Protein AF-A0A9D9S2I8-F1 (afdb_monomer_lite)

Foldseek 3Di:
DPPLLDLVPVVLNVLLVVLVVLLVVLCVLDPHLPPDPWCPPDDPVSLVSSLVSNLVSLVVSLVSLVVSLVVLLVLCVVLCVCVVPVVLSVVLVVLSVVLSVVSVVLSVVRDSGHSSVSSVSVSVSSVVSSVVSSNRRSSVSSVSSVVSVVPDDD

pLDDT: mean 91.21, std 7.51, range [48.72, 98.0]

Secondary structure (DSSP, 8-state):
--GGG--S-HHHHHHHHHHHHHHHHHTTSSTTTTT-SSSTTS-HHHHHHHHHHHHHHHHHHHHHHHHHHHHHHHHHHHTTHHHH-HHHHHHHHHHHHHHHHHHHHHHHT--TTSHHHHHHHHHHHHHHHHHHHIIIIIHHHHHHHHHHHHHS--

Radius of gyration: 18.15 Å; chains: 1; bounding box: 47×24×53 Å

Sequence (154 aa):
MPPELITGHKLIDIEHQFLISSIANLRRVCIDHVNLKDCSGCSAERQQTCETDLVSMLGDVFAFILDHFQTEETVMRDSLLLMGDRDVCEAHMEDHAAISSAVQKIVSSLDHRQVVSQIRDLDALLARWVTNHIALHDLMLSRWIAREDSFLPK

Structure (mmCIF, N/CA/C/O backbone):
data_AF-A0A9D9S2I8-F1
#
_entry.id   AF-A0A9D9S2I8-F1
#
loop_
_atom_site.group_PDB
_atom_site.id
_atom_site.type_symbol
_atom_site.label_atom_id
_atom_site.label_alt_id
_atom_site.label_comp_id
_atom_site.label_asym_id
_atom_site.label_entity_id
_atom_site.label_seq_id
_atom_site.pdbx_PDB_ins_code
_atom_site.Cartn_x
_atom_site.Cartn_y
_atom_site.Cartn_z
_atom_site.occupancy
_atom_site.B_iso_or_equiv
_atom_site.auth_seq_id
_atom_site.auth_comp_id
_atom_site.auth_asym_id
_atom_site.auth_atom_id
_atom_site.pdbx_PDB_model_num
ATOM 1 N N . MET A 1 1 ? 11.039 -9.979 4.318 1.00 78.94 1 MET A N 1
ATOM 2 C CA . MET A 1 1 ? 10.066 -10.072 3.215 1.00 78.94 1 MET A CA 1
ATOM 3 C C . MET A 1 1 ? 10.055 -11.507 2.702 1.00 78.94 1 MET A C 1
ATOM 5 O O . MET A 1 1 ? 11.125 -12.114 2.729 1.00 78.94 1 MET A O 1
ATOM 9 N N . PRO A 1 2 ? 8.901 -12.083 2.323 1.00 82.44 2 PRO A N 1
ATOM 10 C CA . PRO A 1 2 ? 8.860 -13.379 1.645 1.00 82.44 2 PRO A CA 1
ATOM 11 C C . PRO A 1 2 ? 9.737 -13.364 0.378 1.00 82.44 2 PRO A C 1
ATOM 13 O O . PRO A 1 2 ? 9.724 -12.349 -0.323 1.00 82.44 2 PRO A O 1
ATOM 16 N N . PRO A 1 3 ? 10.520 -14.421 0.085 1.00 86.81 3 PRO A N 1
ATOM 17 C CA . PRO A 1 3 ? 11.417 -14.451 -1.074 1.00 86.81 3 PRO A CA 1
ATOM 18 C C . PRO A 1 3 ? 10.730 -14.161 -2.413 1.00 86.81 3 PRO A C 1
ATOM 20 O O . PRO A 1 3 ? 11.332 -13.562 -3.296 1.00 86.81 3 PRO A O 1
ATOM 23 N N . GLU A 1 4 ? 9.470 -14.559 -2.550 1.00 87.19 4 GLU A N 1
ATOM 24 C CA . GLU A 1 4 ? 8.635 -14.362 -3.734 1.00 87.19 4 GLU A CA 1
ATOM 25 C C . GLU A 1 4 ? 8.258 -12.899 -4.009 1.00 87.19 4 GLU A C 1
ATOM 27 O O . GLU A 1 4 ? 7.864 -12.586 -5.128 1.00 87.19 4 GLU A O 1
ATOM 32 N N . LEU A 1 5 ? 8.403 -12.009 -3.020 1.00 89.25 5 LEU A N 1
ATOM 33 C CA . LEU A 1 5 ? 8.143 -10.571 -3.162 1.00 89.25 5 LEU A CA 1
ATOM 34 C C . LEU A 1 5 ? 9.427 -9.756 -3.388 1.00 89.25 5 LEU A C 1
ATOM 36 O O . LEU A 1 5 ? 9.376 -8.532 -3.456 1.00 89.25 5 LEU A O 1
ATOM 40 N N . ILE A 1 6 ? 10.587 -10.416 -3.468 1.00 93.50 6 ILE A N 1
ATOM 41 C CA . ILE A 1 6 ? 11.859 -9.756 -3.770 1.00 93.50 6 ILE A CA 1
ATOM 42 C C . ILE A 1 6 ? 11.920 -9.494 -5.272 1.00 93.50 6 ILE A C 1
ATOM 44 O O . ILE A 1 6 ? 11.994 -10.424 -6.076 1.00 93.50 6 ILE A O 1
ATOM 48 N N . THR A 1 7 ? 11.924 -8.218 -5.637 1.00 93.56 7 THR A N 1
ATOM 49 C CA . THR A 1 7 ? 11.977 -7.749 -7.021 1.00 93.56 7 THR A CA 1
ATOM 50 C C . THR A 1 7 ? 13.387 -7.788 -7.603 1.00 93.56 7 THR A C 1
ATOM 52 O O . THR A 1 7 ? 13.563 -7.966 -8.809 1.00 93.56 7 THR A O 1
ATOM 55 N N . GLY A 1 8 ? 14.403 -7.671 -6.742 1.00 91.50 8 GLY A N 1
ATOM 56 C CA . GLY A 1 8 ? 15.805 -7.546 -7.131 1.00 91.50 8 GLY A CA 1
ATOM 57 C C . GLY A 1 8 ? 16.237 -6.094 -7.353 1.00 91.50 8 GLY A C 1
ATOM 58 O O . GLY A 1 8 ? 17.437 -5.835 -7.470 1.00 91.50 8 GLY A O 1
ATOM 59 N N . HIS A 1 9 ? 15.298 -5.142 -7.357 1.00 92.06 9 HIS A N 1
ATOM 60 C CA . HIS A 1 9 ? 15.595 -3.719 -7.389 1.00 92.06 9 HIS A CA 1
ATOM 61 C C . HIS A 1 9 ? 15.690 -3.171 -5.958 1.00 92.06 9 HIS A C 1
ATOM 63 O O . HIS A 1 9 ? 14.702 -3.064 -5.235 1.00 92.06 9 HIS A O 1
ATOM 69 N N . LYS A 1 10 ? 16.907 -2.802 -5.533 1.00 92.56 10 LYS A N 1
ATOM 70 C CA . LYS A 1 10 ? 17.230 -2.525 -4.120 1.00 92.56 10 LYS A CA 1
ATOM 71 C C . LYS A 1 10 ? 16.331 -1.472 -3.463 1.00 92.56 10 LYS A C 1
ATOM 73 O O . LYS A 1 10 ? 15.987 -1.639 -2.298 1.00 92.56 10 LYS A O 1
ATOM 78 N N . LEU A 1 11 ? 16.019 -0.379 -4.161 1.00 93.19 11 LEU A N 1
ATOM 79 C CA . LEU A 1 11 ? 15.182 0.690 -3.603 1.00 93.19 11 LEU A CA 1
ATOM 80 C C . LEU A 1 11 ? 13.740 0.207 -3.399 1.00 93.19 11 LEU A C 1
ATOM 82 O O . LEU A 1 11 ? 13.224 0.319 -2.294 1.00 93.19 11 LEU A O 1
ATOM 86 N N . ILE A 1 12 ? 13.165 -0.427 -4.423 1.00 94.56 12 ILE A N 1
ATOM 87 C CA . ILE A 1 12 ? 11.800 -0.975 -4.404 1.00 94.56 12 ILE A CA 1
ATOM 88 C C . ILE A 1 12 ? 11.675 -2.035 -3.297 1.00 94.56 12 ILE A C 1
ATOM 90 O O . ILE A 1 12 ? 10.775 -1.976 -2.467 1.00 94.56 12 ILE A O 1
ATOM 94 N N . ASP A 1 13 ? 12.652 -2.938 -3.172 1.00 96.00 13 ASP A N 1
ATOM 95 C CA . ASP A 1 13 ? 12.650 -3.964 -2.120 1.00 96.00 13 ASP A CA 1
ATOM 96 C C . ASP A 1 13 ? 12.726 -3.380 -0.695 1.00 96.00 13 ASP A C 1
ATOM 98 O O . ASP A 1 13 ? 12.149 -3.940 0.245 1.00 96.00 13 ASP A O 1
ATOM 102 N N . ILE A 1 14 ? 13.436 -2.260 -0.506 1.00 95.00 14 ILE A N 1
ATOM 103 C CA . ILE A 1 14 ? 13.462 -1.540 0.778 1.00 95.00 14 ILE A CA 1
ATOM 104 C C . ILE A 1 14 ? 12.086 -0.937 1.067 1.00 95.00 14 ILE A C 1
ATOM 106 O O . ILE A 1 14 ? 11.604 -1.039 2.200 1.00 95.00 14 ILE A O 1
ATOM 110 N N . GLU A 1 15 ? 11.448 -0.347 0.059 1.00 95.38 15 GLU A N 1
ATOM 111 C CA . GLU A 1 15 ? 10.133 0.270 0.203 1.00 95.38 15 GLU A CA 1
ATOM 112 C C . GLU A 1 15 ? 9.042 -0.775 0.491 1.00 95.38 15 GLU A C 1
ATOM 114 O O . GLU A 1 15 ? 8.284 -0.628 1.453 1.00 95.38 15 GLU A O 1
ATOM 119 N N . HIS A 1 16 ? 9.049 -1.914 -0.207 1.00 96.12 16 HIS A N 1
ATOM 120 C CA . HIS A 1 16 ? 8.179 -3.057 0.091 1.00 96.12 16 HIS A CA 1
ATOM 121 C C . HIS A 1 16 ? 8.363 -3.574 1.517 1.00 96.12 16 HIS A C 1
ATOM 123 O O . HIS A 1 16 ? 7.395 -3.875 2.224 1.00 96.12 16 HIS A O 1
ATOM 129 N N . GLN A 1 17 ? 9.609 -3.660 1.987 1.00 94.81 17 GLN A N 1
ATOM 130 C CA . GLN A 1 17 ? 9.879 -4.091 3.353 1.00 94.81 17 GLN A CA 1
ATOM 131 C C . GLN A 1 17 ? 9.321 -3.098 4.384 1.00 94.81 17 GLN A C 1
ATOM 133 O O . GLN A 1 17 ? 8.859 -3.530 5.451 1.00 94.81 17 GLN A O 1
ATOM 138 N N . PHE A 1 18 ? 9.328 -1.798 4.084 1.00 93.31 18 PHE A N 1
ATOM 139 C CA . PHE A 1 18 ? 8.679 -0.792 4.917 1.00 93.31 18 PHE A CA 1
ATOM 140 C C . PHE A 1 18 ? 7.156 -0.982 4.927 1.00 93.31 18 PHE A C 1
ATOM 142 O O . PHE A 1 18 ? 6.586 -1.107 6.011 1.00 93.31 18 PHE A O 1
ATOM 149 N N . LEU A 1 19 ? 6.510 -1.128 3.762 1.00 92.62 19 LEU A N 1
ATOM 150 C CA . LEU A 1 19 ? 5.062 -1.376 3.656 1.00 92.62 19 LEU A CA 1
ATOM 151 C C . LEU A 1 19 ? 4.619 -2.600 4.464 1.00 92.62 19 LEU A C 1
ATOM 153 O O . LEU A 1 19 ? 3.691 -2.522 5.270 1.00 92.62 19 LEU A O 1
ATOM 157 N N . ILE A 1 20 ? 5.326 -3.721 4.323 1.00 92.94 20 ILE A N 1
ATOM 158 C CA . ILE A 1 20 ? 5.031 -4.955 5.067 1.00 92.94 20 ILE A CA 1
ATOM 159 C C . ILE A 1 20 ? 5.176 -4.738 6.580 1.00 92.94 20 ILE A C 1
ATOM 161 O O . ILE A 1 20 ? 4.376 -5.248 7.370 1.00 92.94 20 ILE A O 1
ATOM 165 N N . SER A 1 21 ? 6.185 -3.974 7.005 1.00 93.44 21 SER A N 1
ATOM 166 C CA . SER A 1 21 ? 6.394 -3.656 8.423 1.00 93.44 21 SER A CA 1
ATOM 167 C C . SER A 1 21 ? 5.286 -2.757 8.968 1.00 93.44 21 SER A C 1
ATOM 169 O O . SER A 1 21 ? 4.819 -2.964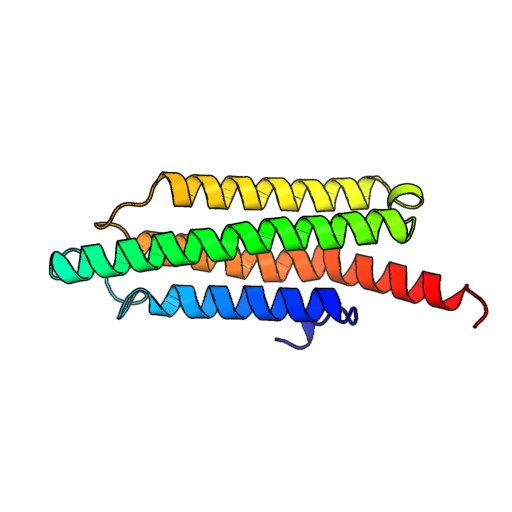 10.087 1.00 93.44 21 SER A O 1
ATOM 171 N N . SER A 1 22 ? 4.822 -1.805 8.165 1.00 92.31 22 SER A N 1
ATOM 172 C CA . SER A 1 22 ? 3.700 -0.929 8.483 1.00 92.31 22 SER A CA 1
ATOM 173 C C . SER A 1 22 ? 2.387 -1.697 8.642 1.00 92.31 22 SER A C 1
ATOM 175 O O . SER A 1 22 ? 1.683 -1.497 9.630 1.00 92.31 22 SER A O 1
ATOM 177 N N . ILE A 1 23 ? 2.106 -2.667 7.765 1.00 91.88 23 ILE A N 1
ATOM 178 C CA . ILE A 1 23 ? 0.963 -3.588 7.915 1.00 91.88 23 ILE A CA 1
ATOM 179 C C . ILE A 1 23 ? 1.087 -4.393 9.220 1.00 91.88 23 ILE A C 1
ATOM 181 O O . ILE A 1 23 ? 0.125 -4.555 9.969 1.00 91.88 23 ILE A O 1
ATOM 185 N N . ALA A 1 24 ? 2.290 -4.860 9.565 1.00 92.69 24 ALA A N 1
ATOM 186 C CA . ALA A 1 24 ? 2.505 -5.545 10.838 1.00 92.69 24 ALA A CA 1
ATOM 187 C C . ALA A 1 24 ? 2.311 -4.623 12.059 1.00 92.69 24 ALA A C 1
ATOM 189 O O . ALA A 1 24 ? 1.877 -5.095 13.111 1.00 92.69 24 ALA A O 1
ATOM 190 N N . ASN A 1 25 ? 2.616 -3.328 11.939 1.00 93.12 25 ASN A N 1
ATOM 191 C CA . ASN A 1 25 ? 2.383 -2.338 12.991 1.00 93.12 25 ASN A CA 1
ATOM 192 C C . ASN A 1 25 ? 0.893 -2.021 13.161 1.00 93.12 25 ASN A C 1
ATOM 194 O O . ASN A 1 25 ? 0.441 -1.915 14.301 1.00 93.12 25 ASN A O 1
ATOM 198 N N . LEU A 1 26 ? 0.118 -1.971 12.073 1.00 93.50 26 LEU A N 1
ATOM 199 C CA . LEU A 1 26 ? -1.337 -1.769 12.102 1.00 93.50 26 LEU A CA 1
ATOM 200 C C . LEU A 1 26 ? -2.023 -2.779 13.031 1.00 93.50 26 LEU A C 1
ATOM 202 O O . LEU A 1 26 ? -2.843 -2.422 13.877 1.00 93.50 26 LEU A O 1
ATOM 206 N N . ARG A 1 27 ? -1.598 -4.042 12.955 1.00 93.50 27 ARG A N 1
ATOM 207 C CA . ARG A 1 27 ? -2.090 -5.137 13.806 1.00 93.50 27 ARG A CA 1
ATOM 208 C C . ARG A 1 27 ? -1.854 -4.920 15.304 1.00 93.50 27 ARG A C 1
ATOM 210 O O . ARG A 1 27 ? -2.542 -5.548 16.107 1.00 93.50 27 ARG A O 1
ATOM 217 N N . ARG A 1 28 ? -0.890 -4.071 15.682 1.00 94.38 28 ARG A N 1
ATOM 218 C CA . ARG A 1 28 ? -0.507 -3.782 17.077 1.00 94.38 28 ARG A CA 1
ATOM 219 C C . ARG A 1 28 ? -1.252 -2.595 17.684 1.00 94.38 28 ARG A C 1
ATOM 221 O O . ARG A 1 28 ? -1.177 -2.420 18.896 1.00 94.38 28 ARG A O 1
ATOM 228 N N . VAL A 1 29 ? -1.964 -1.805 16.878 1.00 94.69 29 VAL A N 1
ATOM 229 C CA . VAL A 1 29 ? -2.745 -0.650 17.359 1.00 94.69 29 VAL A CA 1
ATOM 230 C C . VAL A 1 29 ? -3.826 -1.085 18.352 1.00 94.69 29 VAL A C 1
ATOM 232 O O . VAL A 1 29 ? -4.098 -0.410 19.344 1.00 94.69 29 VAL A O 1
ATOM 235 N N . CYS A 1 30 ? -4.431 -2.247 18.114 1.00 94.94 30 CYS A N 1
ATOM 236 C CA . CYS A 1 30 ? -5.389 -2.852 19.025 1.00 94.94 30 CYS A CA 1
ATOM 237 C C . CYS A 1 30 ? -4.758 -4.039 19.755 1.00 94.94 30 CYS A C 1
ATOM 239 O O . CYS A 1 30 ? -4.034 -4.834 19.158 1.00 94.94 30 CYS A O 1
ATOM 241 N N . ILE A 1 31 ? -5.100 -4.193 21.038 1.00 93.62 31 ILE A N 1
ATOM 242 C CA . ILE A 1 31 ? -4.628 -5.302 21.876 1.00 93.62 31 ILE A CA 1
ATOM 243 C C . ILE A 1 31 ? -5.000 -6.677 21.306 1.00 93.62 31 ILE A C 1
ATOM 245 O O . ILE A 1 31 ? -4.230 -7.622 21.449 1.00 93.62 31 ILE A O 1
ATOM 249 N N . ASP A 1 32 ? -6.166 -6.784 20.662 1.00 93.81 32 ASP A N 1
ATOM 250 C CA . ASP A 1 32 ? -6.628 -8.012 20.021 1.00 93.81 32 ASP A CA 1
ATOM 251 C C . ASP A 1 32 ? -7.661 -7.708 18.926 1.00 93.81 32 ASP A C 1
ATOM 253 O O . ASP A 1 32 ? -8.865 -7.932 19.072 1.00 93.81 32 ASP A O 1
ATOM 257 N N . HIS A 1 33 ? -7.183 -7.191 17.792 1.00 93.62 33 HIS A N 1
ATOM 258 C CA . HIS A 1 33 ? -8.040 -6.970 16.625 1.00 93.62 33 HIS A CA 1
ATOM 259 C C . HIS A 1 33 ? -8.549 -8.281 16.004 1.00 93.62 33 HIS A C 1
ATOM 261 O O . HIS A 1 33 ? -9.395 -8.228 15.120 1.00 93.62 33 HIS A O 1
ATOM 267 N N . VAL A 1 34 ? -8.058 -9.459 16.401 1.00 93.38 34 VAL A N 1
ATOM 268 C CA . VAL A 1 34 ? -8.463 -10.735 15.794 1.00 93.38 34 VAL A CA 1
ATOM 269 C C . VAL A 1 34 ? -9.704 -11.277 16.487 1.00 93.38 34 VAL A C 1
ATOM 271 O O . VAL A 1 34 ? -10.680 -11.579 15.805 1.00 93.38 34 VAL A O 1
ATOM 274 N N . ASN A 1 35 ? -9.721 -11.329 17.820 1.00 94.06 35 ASN A N 1
ATOM 275 C CA . ASN A 1 35 ? -10.794 -11.995 18.562 1.00 94.06 35 ASN A CA 1
ATOM 276 C C . ASN A 1 35 ? -11.860 -11.041 19.116 1.00 94.06 35 ASN A C 1
ATOM 278 O O . ASN A 1 35 ? -12.980 -11.478 19.385 1.00 94.06 35 ASN A O 1
ATOM 282 N N . LEU A 1 36 ? -11.562 -9.748 19.289 1.00 93.75 36 LEU A N 1
ATOM 283 C CA . LEU A 1 36 ? -12.563 -8.797 19.782 1.00 93.75 36 LEU A CA 1
ATOM 284 C C . LEU A 1 36 ? -13.673 -8.602 18.751 1.00 93.75 36 LEU A C 1
ATOM 286 O O . LEU A 1 36 ? -13.407 -8.329 17.588 1.00 93.75 36 LEU A O 1
ATOM 290 N N . LYS A 1 37 ? -14.942 -8.705 19.146 1.00 91.12 37 LYS A N 1
ATOM 291 C CA . LYS A 1 37 ? -16.048 -8.441 18.212 1.00 91.12 37 LYS A CA 1
ATOM 292 C C . LYS A 1 37 ? -16.010 -6.993 17.709 1.00 91.12 37 LYS A C 1
ATOM 294 O O . LYS A 1 37 ? -16.109 -6.756 16.509 1.00 91.12 37 LYS A O 1
ATOM 299 N N . ASP A 1 38 ? -15.855 -6.068 18.646 1.00 91.69 38 ASP A N 1
ATOM 300 C CA . ASP A 1 38 ? -15.847 -4.622 18.464 1.00 91.69 38 ASP A CA 1
ATOM 301 C C . ASP A 1 38 ? -15.108 -3.960 19.647 1.00 91.69 38 ASP A C 1
ATOM 303 O O . ASP A 1 38 ? -14.501 -4.636 20.485 1.00 91.69 38 ASP A O 1
ATOM 307 N N . CYS A 1 39 ? -15.148 -2.630 19.715 1.00 93.62 39 CYS A N 1
ATOM 308 C CA . CYS A 1 39 ? -14.482 -1.852 20.755 1.00 93.62 39 CYS A CA 1
ATOM 309 C C . CYS A 1 39 ? -15.299 -1.703 22.056 1.00 93.62 39 CYS A C 1
ATOM 311 O O . CYS A 1 39 ? -14.810 -1.071 22.995 1.00 93.62 39 CYS A O 1
ATOM 313 N N . SER A 1 40 ? -16.522 -2.245 22.162 1.00 90.56 40 SER A N 1
ATOM 314 C CA . SER A 1 40 ? -17.450 -1.930 23.265 1.00 90.56 40 SER A CA 1
ATOM 315 C C . SER A 1 40 ? -16.977 -2.421 24.635 1.00 90.56 40 SER A C 1
ATOM 317 O O . SER A 1 40 ? -17.412 -1.901 25.658 1.00 90.56 40 SER A O 1
ATOM 319 N N . GLY A 1 41 ? -16.110 -3.437 24.663 1.00 91.12 41 GLY A N 1
ATOM 320 C CA . GLY A 1 41 ? -15.497 -3.961 25.888 1.00 91.12 41 GLY A CA 1
ATOM 321 C C . GLY A 1 41 ? -14.295 -3.152 26.388 1.00 91.12 41 GLY A C 1
ATOM 322 O O . GLY A 1 41 ? -13.792 -3.419 27.478 1.00 91.12 41 GLY A O 1
ATOM 323 N N . CYS A 1 42 ? -13.812 -2.182 25.609 1.00 94.19 42 CYS A N 1
ATOM 324 C CA . CYS A 1 42 ? -12.686 -1.328 25.976 1.00 94.19 42 CYS A CA 1
ATOM 325 C C . CYS A 1 42 ? -13.153 -0.071 26.727 1.00 94.19 42 CYS A C 1
ATOM 327 O O . CYS A 1 42 ? -14.260 0.421 26.514 1.00 94.19 42 CYS A O 1
ATOM 329 N N . SER A 1 43 ? -12.286 0.489 27.577 1.00 94.56 43 SER A N 1
ATOM 330 C CA . SER A 1 43 ? -12.529 1.804 28.182 1.00 94.56 43 SER A CA 1
ATOM 331 C C . SER A 1 43 ? -12.525 2.911 27.122 1.00 94.56 43 SER A C 1
ATOM 333 O O . SER A 1 43 ? -11.866 2.783 26.090 1.00 94.56 43 SER A O 1
ATOM 335 N N . ALA A 1 44 ? -13.204 4.028 27.400 1.00 92.88 44 ALA A N 1
ATOM 336 C CA . ALA A 1 44 ? -13.215 5.191 26.507 1.00 92.88 44 ALA A CA 1
ATOM 337 C C . ALA A 1 44 ? -11.798 5.726 26.226 1.00 92.88 44 ALA A C 1
ATOM 339 O O . ALA A 1 44 ? -11.469 6.035 25.087 1.00 92.88 44 ALA A O 1
ATOM 340 N N . GLU A 1 45 ? -10.935 5.755 27.247 1.00 94.19 45 GLU A N 1
ATOM 341 C CA . GLU A 1 45 ? -9.521 6.120 27.096 1.00 94.19 45 GLU A CA 1
ATOM 342 C C . GLU A 1 45 ? -8.807 5.196 26.101 1.00 94.19 45 GLU A C 1
ATOM 344 O O . GLU A 1 45 ? -8.155 5.669 25.177 1.00 94.19 45 GLU A O 1
ATOM 349 N N . ARG A 1 46 ? -8.998 3.874 26.221 1.00 94.38 46 ARG A N 1
ATOM 350 C CA . ARG A 1 46 ? -8.391 2.904 25.301 1.00 94.38 46 ARG A CA 1
ATOM 351 C C . ARG A 1 46 ? -8.901 3.077 23.873 1.00 94.38 46 ARG A C 1
ATOM 353 O O . ARG A 1 46 ? -8.098 3.005 22.951 1.00 94.38 46 ARG A O 1
ATOM 360 N N . GLN A 1 47 ? -10.207 3.278 23.694 1.00 93.62 47 GLN A N 1
ATOM 361 C CA . GLN A 1 47 ? -10.805 3.517 22.377 1.00 93.62 47 GLN A CA 1
ATOM 362 C C . GLN A 1 47 ? -10.177 4.748 21.713 1.00 93.62 47 GLN A C 1
ATOM 364 O O . GLN A 1 47 ? -9.743 4.664 20.567 1.00 93.62 47 GLN A O 1
ATOM 369 N N . GLN A 1 48 ? -10.043 5.847 22.462 1.00 91.75 48 GLN A N 1
ATOM 370 C CA . GLN A 1 48 ? -9.446 7.087 21.969 1.00 91.75 48 GLN A CA 1
ATOM 371 C C . GLN A 1 48 ? -7.956 6.941 21.638 1.00 91.75 48 GLN A C 1
ATOM 373 O O . GLN A 1 48 ? -7.495 7.488 20.635 1.00 91.75 48 GLN A O 1
ATOM 378 N N . THR A 1 49 ? -7.195 6.207 22.458 1.00 94.56 49 THR A N 1
ATOM 379 C CA . THR A 1 49 ?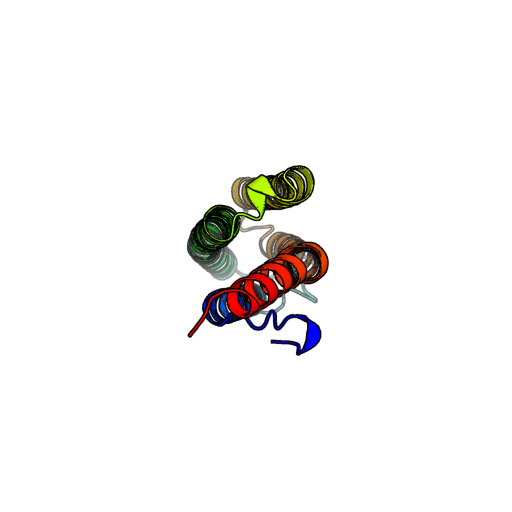 -5.781 5.921 22.176 1.00 94.56 49 THR A CA 1
ATOM 380 C C . THR A 1 49 ? -5.642 5.104 20.897 1.00 94.56 49 THR A C 1
ATOM 382 O O . THR A 1 49 ? -4.910 5.510 20.006 1.00 94.56 49 THR A O 1
ATOM 385 N N . CYS A 1 50 ? -6.392 4.006 20.760 1.00 95.25 50 CYS A N 1
ATOM 386 C CA . CYS A 1 50 ? -6.324 3.171 19.563 1.00 95.25 50 CYS A CA 1
ATOM 387 C C . CYS A 1 50 ? -6.752 3.933 18.298 1.00 95.25 50 CYS A C 1
ATOM 389 O O . CYS A 1 50 ? -6.147 3.740 17.250 1.00 95.25 50 CYS A O 1
ATOM 391 N N . GLU A 1 51 ? -7.764 4.802 18.378 1.00 93.12 51 GLU A N 1
ATOM 392 C CA . GLU A 1 51 ? -8.156 5.663 17.254 1.00 93.12 51 GLU A CA 1
ATOM 393 C C . GLU A 1 51 ? -7.037 6.643 16.879 1.00 93.12 51 GLU A C 1
ATOM 395 O O . GLU A 1 51 ? -6.673 6.737 15.711 1.00 93.12 51 GLU A O 1
ATOM 400 N N . THR A 1 52 ? -6.459 7.339 17.862 1.00 93.25 52 THR A N 1
ATOM 401 C CA . THR A 1 52 ? -5.356 8.289 17.633 1.00 93.25 52 THR A CA 1
ATOM 402 C C . THR A 1 52 ? -4.149 7.601 16.997 1.00 93.25 52 THR A C 1
ATOM 404 O O . THR A 1 52 ? -3.606 8.094 16.008 1.00 93.25 52 THR A O 1
ATOM 407 N N . ASP A 1 53 ? -3.763 6.441 17.530 1.00 94.44 53 ASP A N 1
ATOM 408 C CA . ASP A 1 53 ? -2.649 5.644 17.018 1.00 94.44 53 ASP A CA 1
ATOM 409 C C . ASP A 1 53 ? -2.930 5.154 15.589 1.00 94.44 53 ASP A C 1
ATOM 411 O O . ASP A 1 53 ? -2.043 5.197 14.733 1.00 94.44 53 ASP A O 1
ATOM 415 N N . LEU A 1 54 ? -4.173 4.738 15.306 1.00 93.62 54 LEU A N 1
ATOM 416 C CA . LEU A 1 54 ? -4.596 4.328 13.969 1.00 93.62 54 LEU A CA 1
ATOM 417 C C . LEU A 1 54 ? -4.506 5.492 12.976 1.00 93.62 54 LEU A C 1
ATOM 419 O O . LEU A 1 54 ? -3.927 5.333 11.905 1.00 93.62 54 LEU A O 1
ATOM 423 N N . VAL A 1 55 ? -5.051 6.659 13.328 1.00 92.06 55 VAL A N 1
ATOM 424 C CA . VAL A 1 55 ? -5.028 7.858 12.477 1.00 92.06 55 VAL A CA 1
ATOM 425 C C . VAL A 1 55 ? -3.593 8.295 12.186 1.00 92.06 55 VAL A C 1
ATOM 427 O O . VAL A 1 55 ? -3.263 8.545 11.028 1.00 92.06 55 VAL A O 1
ATOM 430 N N . SER A 1 56 ? -2.732 8.353 13.209 1.00 91.62 56 SER A N 1
ATOM 431 C CA . SER A 1 56 ? -1.326 8.735 13.032 1.00 91.62 56 SER A CA 1
ATOM 432 C C . SER A 1 56 ? -0.607 7.768 12.097 1.00 91.62 56 SER A C 1
ATOM 434 O O . SER A 1 56 ? 0.023 8.195 11.133 1.00 91.62 56 SER A O 1
ATOM 436 N N . MET A 1 57 ? -0.747 6.463 12.342 1.00 91.50 57 MET A N 1
ATOM 437 C CA . MET A 1 57 ? -0.104 5.444 11.519 1.00 91.50 57 MET A CA 1
ATOM 438 C C . MET A 1 57 ? -0.600 5.489 10.075 1.00 91.50 57 MET A C 1
ATOM 440 O O . MET A 1 57 ? 0.196 5.350 9.152 1.00 91.50 57 MET A O 1
ATOM 444 N N . LEU A 1 58 ? -1.899 5.699 9.857 1.00 89.62 58 LEU A N 1
ATOM 445 C CA . LEU A 1 58 ? -2.455 5.790 8.510 1.00 89.62 58 LEU A CA 1
ATOM 446 C C . LEU A 1 58 ? -1.943 7.008 7.747 1.00 89.62 58 LEU A C 1
ATOM 448 O O . LEU A 1 58 ? -1.714 6.887 6.548 1.00 89.62 58 LEU A O 1
ATOM 452 N N . GLY A 1 59 ? -1.720 8.140 8.418 1.00 88.81 59 GLY A N 1
ATOM 453 C CA . GLY A 1 59 ? -1.080 9.303 7.804 1.00 88.81 59 GLY A CA 1
ATOM 454 C C . GLY A 1 59 ? 0.312 8.970 7.262 1.00 88.81 59 GLY A C 1
ATOM 455 O O . GLY A 1 59 ? 0.580 9.198 6.082 1.00 88.81 59 GLY A O 1
ATOM 456 N N . ASP A 1 60 ? 1.154 8.361 8.098 1.00 89.12 60 ASP A N 1
ATOM 457 C CA . ASP A 1 60 ? 2.530 8.001 7.735 1.00 89.12 60 ASP A CA 1
ATOM 458 C C . ASP A 1 60 ? 2.574 6.946 6.621 1.00 89.12 60 ASP A C 1
ATOM 460 O O . ASP A 1 60 ? 3.316 7.077 5.647 1.00 89.12 60 ASP A O 1
ATOM 464 N N . VAL A 1 61 ? 1.748 5.902 6.738 1.00 88.44 61 VAL A N 1
ATOM 465 C CA . VAL A 1 61 ? 1.682 4.818 5.749 1.00 88.44 61 VAL A CA 1
ATOM 466 C C . VAL A 1 61 ? 1.145 5.320 4.418 1.00 88.44 61 VAL A C 1
ATOM 468 O O . VAL A 1 61 ? 1.653 4.923 3.374 1.00 88.44 61 VAL A O 1
ATOM 471 N N . PHE A 1 62 ? 0.137 6.191 4.431 1.00 89.31 62 PHE A N 1
ATOM 472 C CA . PHE A 1 62 ? -0.452 6.698 3.200 1.00 89.31 62 PHE A CA 1
ATOM 473 C C . PHE A 1 62 ? 0.489 7.648 2.462 1.00 89.31 62 PHE A C 1
ATOM 475 O O . PHE A 1 62 ? 0.631 7.525 1.248 1.00 89.31 62 PHE A O 1
ATOM 482 N N . ALA A 1 63 ? 1.172 8.541 3.184 1.00 91.44 63 ALA A N 1
ATOM 483 C CA . ALA A 1 63 ? 2.218 9.374 2.598 1.00 91.44 63 ALA A CA 1
ATOM 484 C C . ALA A 1 63 ? 3.305 8.505 1.949 1.00 91.44 63 ALA A C 1
ATOM 486 O O . ALA A 1 63 ? 3.632 8.696 0.782 1.00 91.44 63 ALA A O 1
ATOM 487 N N . PHE A 1 64 ? 3.767 7.478 2.666 1.00 92.31 64 PHE A N 1
ATOM 488 C CA . PHE A 1 64 ? 4.772 6.558 2.149 1.00 92.31 64 PHE A CA 1
ATOM 489 C C . PHE A 1 64 ? 4.311 5.790 0.899 1.00 92.31 64 PHE A C 1
ATOM 491 O O . PHE A 1 64 ? 5.079 5.658 -0.046 1.00 92.31 64 PHE A O 1
ATOM 498 N N . ILE A 1 65 ? 3.074 5.280 0.873 1.00 91.75 65 ILE A N 1
ATOM 499 C CA . ILE A 1 65 ? 2.527 4.562 -0.293 1.00 91.75 65 ILE A CA 1
ATOM 500 C C . ILE A 1 65 ? 2.527 5.463 -1.533 1.00 91.75 65 ILE A C 1
ATOM 502 O O . ILE A 1 65 ? 2.906 5.021 -2.612 1.00 91.75 65 ILE A O 1
ATOM 506 N N . LEU A 1 66 ? 2.125 6.727 -1.383 1.00 94.25 66 LEU A N 1
ATOM 507 C CA . LEU A 1 66 ? 2.114 7.674 -2.497 1.00 94.25 66 LEU A CA 1
ATOM 508 C C . LEU A 1 66 ? 3.528 7.995 -2.996 1.00 94.25 66 LEU A C 1
ATOM 510 O O . LEU A 1 66 ? 3.725 8.111 -4.204 1.00 94.25 66 LEU A O 1
ATOM 514 N N . ASP A 1 67 ? 4.498 8.120 -2.090 1.00 95.50 67 ASP A N 1
ATOM 515 C CA . ASP A 1 67 ? 5.902 8.327 -2.455 1.00 95.50 67 ASP A CA 1
ATOM 516 C C . ASP A 1 67 ? 6.475 7.097 -3.182 1.00 95.50 67 ASP A C 1
ATOM 518 O O . ASP A 1 67 ? 7.140 7.240 -4.205 1.00 95.50 67 ASP A O 1
ATOM 522 N N . HIS A 1 68 ? 6.155 5.888 -2.714 1.00 95.94 68 HIS A N 1
ATOM 523 C CA . HIS A 1 68 ? 6.53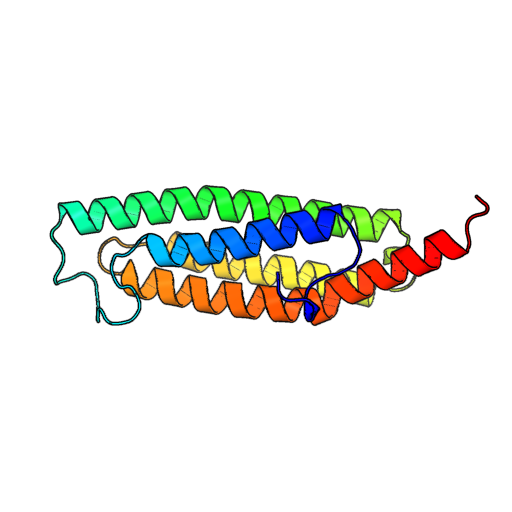3 4.631 -3.365 1.00 95.94 68 HIS A CA 1
ATOM 524 C C . HIS A 1 68 ? 5.983 4.534 -4.799 1.00 95.94 68 HIS A C 1
ATOM 526 O O . HIS A 1 68 ? 6.742 4.268 -5.730 1.00 95.94 68 HIS A O 1
ATOM 532 N N . PHE A 1 69 ? 4.708 4.877 -5.016 1.00 97.25 69 PHE A N 1
ATOM 533 C CA . PHE A 1 69 ? 4.127 4.931 -6.365 1.00 97.25 69 PHE A CA 1
ATOM 534 C C . PHE A 1 69 ? 4.865 5.906 -7.277 1.00 97.25 69 PHE A C 1
ATOM 536 O O . PHE A 1 69 ? 5.147 5.592 -8.432 1.00 97.25 69 PHE A O 1
ATOM 543 N N . GLN A 1 70 ? 5.242 7.077 -6.761 1.00 96.56 70 GLN A N 1
ATOM 544 C CA . GLN A 1 70 ? 6.026 8.042 -7.532 1.00 96.56 70 GLN A CA 1
ATOM 545 C C . GLN A 1 70 ? 7.421 7.514 -7.876 1.00 96.56 70 GLN A C 1
ATOM 547 O O . GLN A 1 70 ? 7.907 7.776 -8.983 1.00 96.56 70 GLN A O 1
ATOM 552 N N . THR A 1 71 ? 8.061 6.778 -6.962 1.00 95.69 71 THR A N 1
ATOM 553 C CA . THR A 1 71 ? 9.330 6.091 -7.229 1.00 95.69 71 THR A CA 1
ATOM 554 C C . THR A 1 71 ? 9.164 5.127 -8.404 1.00 95.69 71 THR A C 1
ATOM 556 O O . THR A 1 71 ? 9.904 5.231 -9.384 1.00 95.69 71 THR A O 1
ATOM 559 N N . GLU A 1 72 ? 8.176 4.236 -8.365 1.00 97.00 72 GLU A N 1
ATOM 560 C CA . GLU A 1 72 ? 7.977 3.226 -9.410 1.00 97.00 72 GLU A CA 1
ATOM 561 C C . GLU A 1 72 ? 7.552 3.824 -10.748 1.00 97.00 72 GLU A C 1
ATOM 563 O O . GLU A 1 72 ? 8.089 3.453 -11.789 1.00 97.00 72 GLU A O 1
ATOM 568 N N . GLU A 1 73 ? 6.664 4.815 -10.745 1.00 96.06 73 GLU A N 1
ATOM 569 C CA . GLU A 1 73 ? 6.256 5.526 -11.958 1.00 96.06 73 GLU A CA 1
ATOM 570 C C . GLU A 1 73 ? 7.409 6.299 -12.603 1.00 96.06 73 GLU A C 1
ATOM 572 O O . GLU A 1 73 ? 7.497 6.392 -13.833 1.00 96.06 73 GLU A O 1
ATOM 577 N N . THR A 1 74 ? 8.329 6.825 -11.791 1.00 95.00 74 THR A N 1
ATOM 578 C CA . THR A 1 74 ? 9.569 7.432 -12.287 1.00 95.00 74 THR A CA 1
ATOM 579 C C . THR A 1 74 ? 10.471 6.369 -12.904 1.00 95.00 74 THR A C 1
ATOM 581 O O . THR A 1 74 ? 10.936 6.544 -14.027 1.00 95.00 74 THR A O 1
ATOM 584 N N . VAL A 1 75 ? 10.640 5.224 -12.241 1.00 93.88 75 VAL A N 1
ATOM 585 C CA . VAL A 1 75 ? 11.421 4.095 -12.765 1.00 93.88 75 VAL A CA 1
ATOM 586 C C . VAL A 1 75 ? 10.827 3.548 -14.075 1.00 93.88 75 VAL A C 1
ATOM 588 O O . VAL A 1 75 ? 11.568 3.276 -15.021 1.00 93.88 75 VAL A O 1
ATOM 591 N N . MET A 1 76 ? 9.500 3.438 -14.192 1.00 94.75 76 MET A N 1
ATOM 592 C CA . MET A 1 76 ? 8.813 3.046 -15.434 1.00 94.75 76 MET A CA 1
ATOM 593 C C . MET A 1 76 ? 9.091 4.017 -16.586 1.00 94.75 76 MET A C 1
ATOM 595 O O . MET A 1 76 ? 9.254 3.601 -17.736 1.00 94.75 76 MET A O 1
ATOM 599 N N . ARG A 1 77 ? 9.137 5.319 -16.291 1.00 92.25 77 ARG A N 1
ATOM 600 C CA . ARG A 1 77 ? 9.431 6.360 -17.279 1.00 92.25 77 ARG A CA 1
ATOM 601 C C . ARG A 1 77 ? 10.894 6.327 -17.712 1.00 92.25 77 ARG A C 1
ATOM 603 O O . ARG A 1 77 ? 11.169 6.380 -18.909 1.00 92.25 77 ARG A O 1
ATOM 610 N N . ASP A 1 78 ? 11.803 6.232 -16.748 1.00 92.00 78 ASP A N 1
ATOM 611 C CA . ASP A 1 78 ? 13.244 6.340 -16.973 1.00 92.00 78 ASP A CA 1
ATOM 612 C C . ASP A 1 78 ? 13.826 5.085 -17.641 1.00 92.00 78 ASP A C 1
ATOM 614 O O . ASP A 1 78 ? 14.778 5.197 -18.408 1.00 92.00 78 ASP A O 1
ATOM 618 N N . SER A 1 79 ? 13.209 3.916 -17.434 1.00 88.94 79 SER A N 1
ATOM 619 C CA . SER A 1 79 ? 13.559 2.651 -18.109 1.00 88.94 79 SER A CA 1
ATOM 620 C C . SER A 1 79 ? 12.953 2.490 -19.511 1.00 88.94 79 SER A C 1
ATOM 622 O O . SER A 1 79 ? 12.943 1.403 -20.087 1.00 88.94 79 SER A O 1
ATOM 624 N N . LEU A 1 80 ? 12.339 3.547 -20.056 1.00 89.31 80 LEU A N 1
ATOM 625 C CA . LEU A 1 80 ? 11.652 3.536 -21.355 1.00 89.31 80 LEU A CA 1
ATOM 626 C C . LEU A 1 80 ? 10.531 2.486 -21.485 1.00 89.31 80 LEU A C 1
ATOM 628 O O . LEU A 1 80 ? 9.992 2.313 -22.584 1.00 89.31 80 LEU A O 1
ATOM 632 N N . LEU A 1 81 ? 10.121 1.824 -20.393 1.00 88.25 81 LEU A N 1
ATOM 633 C CA . LEU A 1 81 ? 9.040 0.837 -20.402 1.00 88.25 81 LEU A CA 1
ATOM 634 C C . LEU A 1 81 ? 7.753 1.465 -20.936 1.00 88.25 81 LEU A C 1
ATOM 636 O O . LEU A 1 81 ? 7.084 0.864 -21.766 1.00 88.25 81 LEU A O 1
ATOM 640 N N . LEU A 1 82 ? 7.479 2.719 -20.572 1.00 85.31 82 LEU A N 1
ATOM 641 C CA . LEU A 1 82 ? 6.323 3.464 -21.072 1.00 85.31 82 LEU A CA 1
ATOM 642 C C . LEU A 1 82 ? 6.300 3.606 -22.609 1.00 85.31 82 LEU A C 1
ATOM 644 O O . LEU A 1 82 ? 5.229 3.709 -23.205 1.00 85.31 82 LEU A O 1
ATOM 648 N N . MET A 1 83 ? 7.467 3.624 -23.265 1.00 85.56 83 MET A N 1
ATOM 649 C CA . MET A 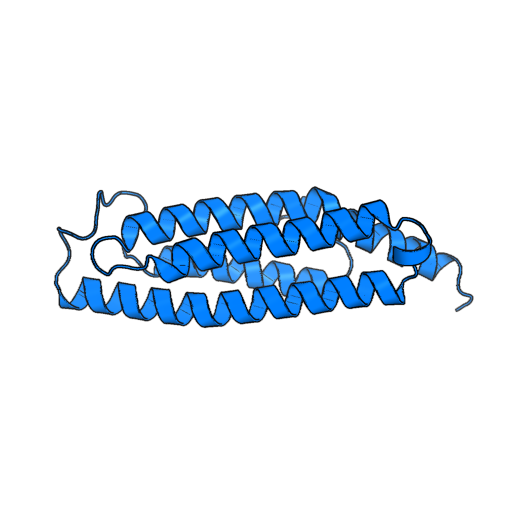1 83 ? 7.568 3.652 -24.731 1.00 85.56 83 MET A CA 1
ATOM 650 C C . MET A 1 83 ? 7.496 2.250 -25.348 1.00 85.56 83 MET A C 1
ATOM 652 O O . MET A 1 83 ? 7.110 2.120 -26.510 1.00 85.56 83 MET A O 1
ATOM 656 N N . GLY A 1 84 ? 7.896 1.220 -24.596 1.00 86.00 84 GLY A N 1
ATOM 657 C CA . GLY A 1 84 ? 7.897 -0.176 -25.031 1.00 86.00 84 GLY A CA 1
ATOM 658 C C . GLY A 1 84 ? 6.541 -0.866 -24.889 1.00 86.00 84 GLY A C 1
ATOM 659 O O . GLY A 1 84 ? 6.133 -1.581 -25.801 1.00 86.00 84 GLY A O 1
ATOM 660 N N . ASP A 1 85 ? 5.851 -0.642 -23.771 1.00 90.62 85 ASP A N 1
ATOM 661 C CA . ASP A 1 85 ? 4.557 -1.238 -23.447 1.00 90.62 85 ASP A CA 1
ATOM 662 C C . ASP A 1 85 ? 3.732 -0.293 -22.557 1.00 90.62 85 ASP A C 1
ATOM 664 O O . ASP A 1 85 ? 3.768 -0.324 -21.325 1.00 90.62 85 ASP A O 1
ATOM 668 N N . ARG A 1 86 ? 3.007 0.613 -23.217 1.00 92.31 86 ARG A N 1
ATOM 669 C CA . ARG A 1 86 ? 2.220 1.650 -22.548 1.00 92.31 86 ARG A CA 1
ATOM 670 C C . ARG A 1 86 ? 1.055 1.074 -21.745 1.00 92.31 86 ARG A C 1
ATOM 672 O O . ARG A 1 86 ? 0.807 1.555 -20.643 1.00 92.31 86 ARG A O 1
ATOM 679 N N . ASP A 1 87 ? 0.371 0.064 -22.277 1.00 94.69 87 ASP A N 1
ATOM 680 C CA . ASP A 1 87 ? -0.818 -0.528 -21.653 1.00 94.69 87 ASP A CA 1
ATOM 681 C C . ASP A 1 87 ? -0.461 -1.152 -20.297 1.00 94.69 87 ASP A C 1
ATOM 683 O O . ASP A 1 87 ? -1.204 -1.038 -19.324 1.00 94.69 87 ASP A O 1
ATOM 687 N N . VAL A 1 88 ? 0.727 -1.754 -20.208 1.00 93.38 88 VAL A N 1
ATOM 688 C CA . VAL A 1 88 ? 1.278 -2.293 -18.964 1.00 93.38 88 VAL A CA 1
ATOM 689 C C . VAL A 1 88 ? 1.527 -1.200 -17.918 1.00 93.38 88 VAL A C 1
ATOM 691 O O . VAL A 1 88 ? 1.164 -1.379 -16.754 1.00 93.38 88 VAL A O 1
ATOM 694 N N . CYS A 1 89 ? 2.120 -0.068 -18.308 1.00 95.56 89 CYS A N 1
ATOM 695 C CA . CYS A 1 89 ? 2.320 1.063 -17.396 1.00 95.56 89 CYS A CA 1
ATOM 696 C C . CYS A 1 89 ? 0.994 1.701 -16.964 1.00 95.56 89 CYS A C 1
ATOM 698 O O . CYS A 1 89 ? 0.853 2.089 -15.808 1.00 95.56 89 CYS A O 1
ATOM 700 N N . GLU A 1 90 ? 0.023 1.816 -17.871 1.00 96.44 90 GLU A N 1
ATOM 701 C CA . GLU A 1 90 ? -1.303 2.350 -17.547 1.00 96.44 90 GLU A CA 1
ATOM 702 C C . GLU A 1 90 ? -2.032 1.447 -16.550 1.00 96.44 90 GLU A C 1
ATOM 704 O O . GLU A 1 90 ? -2.499 1.945 -15.530 1.00 96.44 90 GLU A O 1
ATOM 709 N N . ALA A 1 91 ? -2.021 0.128 -16.759 1.00 97.19 91 ALA A N 1
ATOM 710 C CA . ALA A 1 91 ? -2.589 -0.825 -15.806 1.00 97.19 91 ALA A CA 1
ATOM 711 C C . ALA A 1 91 ? -1.921 -0.744 -14.419 1.00 97.19 91 ALA A C 1
ATOM 713 O O . ALA A 1 91 ? -2.601 -0.850 -13.401 1.00 97.19 91 ALA A O 1
ATOM 714 N N . HIS A 1 92 ? -0.603 -0.523 -14.376 1.00 97.81 92 HIS A N 1
ATOM 715 C CA . HIS A 1 92 ? 0.144 -0.333 -13.131 1.00 97.81 92 HIS A CA 1
ATOM 716 C C . HIS A 1 92 ? -0.337 0.930 -12.382 1.00 97.81 92 HIS A C 1
ATOM 718 O O . HIS A 1 92 ? -0.764 0.851 -11.230 1.00 97.81 92 HIS A O 1
ATOM 724 N N . MET A 1 93 ? -0.362 2.086 -13.056 1.00 97.88 93 MET A N 1
ATOM 725 C CA . MET A 1 93 ? -0.828 3.355 -12.468 1.00 97.88 93 MET A CA 1
ATOM 726 C C . MET A 1 93 ? -2.314 3.322 -12.074 1.00 97.88 93 MET A C 1
ATOM 728 O O . MET A 1 93 ? -2.730 3.961 -11.105 1.00 97.88 93 MET A O 1
ATOM 732 N N . GLU A 1 94 ? -3.144 2.584 -12.812 1.00 98.00 94 GLU A N 1
ATOM 733 C CA . GLU A 1 94 ? -4.549 2.384 -12.459 1.00 98.00 94 GLU A CA 1
ATOM 734 C C . GLU A 1 94 ? -4.703 1.593 -11.155 1.00 98.00 94 GLU A C 1
ATOM 736 O O . GLU A 1 94 ? -5.545 1.956 -10.326 1.00 98.00 94 GLU A O 1
ATOM 741 N N . ASP A 1 95 ? -3.878 0.566 -10.927 1.00 97.88 95 ASP A N 1
ATOM 742 C CA . ASP A 1 95 ? -3.895 -0.189 -9.672 1.00 97.88 95 ASP A CA 1
ATOM 743 C C . ASP A 1 95 ? -3.440 0.680 -8.483 1.00 97.88 95 ASP A C 1
ATOM 745 O O . ASP A 1 95 ? -4.097 0.662 -7.436 1.00 97.88 95 ASP A O 1
ATOM 749 N N . HIS A 1 96 ? -2.426 1.544 -8.669 1.00 98.00 96 HIS A N 1
ATOM 750 C CA . HIS A 1 96 ? -2.043 2.581 -7.692 1.00 98.00 96 HIS A CA 1
ATOM 751 C C . HIS A 1 96 ? -3.224 3.484 -7.323 1.00 98.00 96 HIS A C 1
ATOM 753 O O . HIS A 1 96 ? -3.566 3.658 -6.148 1.00 98.00 96 HIS A O 1
ATOM 759 N N . ALA A 1 97 ? -3.902 4.042 -8.328 1.00 96.88 97 ALA A N 1
ATOM 760 C CA . ALA A 1 97 ? -5.044 4.920 -8.105 1.00 96.88 97 ALA A CA 1
ATOM 761 C C . ALA A 1 97 ? -6.199 4.189 -7.394 1.00 96.88 97 ALA A C 1
ATOM 763 O O . ALA A 1 97 ? -6.855 4.756 -6.507 1.00 96.88 97 ALA A O 1
ATOM 764 N N . ALA A 1 98 ? -6.441 2.923 -7.748 1.00 96.25 98 ALA A N 1
ATOM 765 C CA . ALA A 1 98 ? -7.491 2.103 -7.161 1.00 96.25 98 ALA A CA 1
ATOM 766 C C . ALA A 1 98 ? -7.248 1.840 -5.668 1.00 96.25 98 ALA A C 1
ATOM 768 O O . ALA A 1 98 ? -8.155 2.070 -4.854 1.00 96.25 98 ALA A O 1
ATOM 769 N N . ILE A 1 99 ? -6.037 1.420 -5.283 1.00 95.25 99 ILE A N 1
ATOM 770 C CA . ILE A 1 99 ? -5.712 1.185 -3.872 1.00 95.25 99 ILE A CA 1
ATOM 771 C C . ILE A 1 99 ? -5.695 2.490 -3.074 1.00 95.25 99 ILE A C 1
ATOM 773 O O . ILE A 1 99 ? -6.253 2.524 -1.974 1.00 95.25 99 ILE A O 1
ATOM 777 N N . SER A 1 1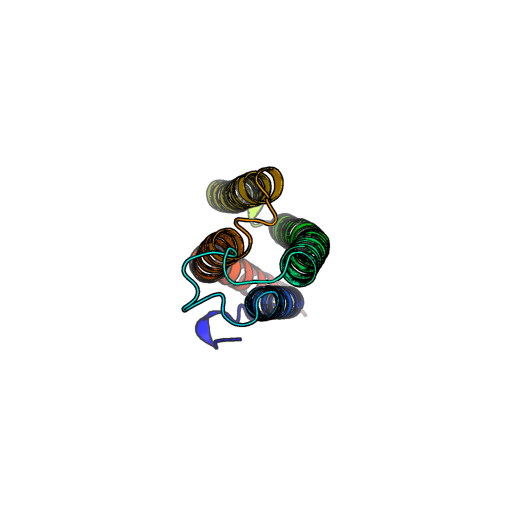00 ? -5.170 3.590 -3.630 1.00 93.94 100 SER A N 1
ATOM 778 C CA . SER A 1 100 ? -5.217 4.897 -2.967 1.00 93.94 100 SER A CA 1
ATOM 779 C C . SER A 1 100 ? -6.654 5.319 -2.663 1.00 93.94 100 SER A C 1
ATOM 781 O O . SER A 1 100 ? -6.949 5.747 -1.546 1.00 93.94 100 SER A O 1
ATOM 783 N N . SER A 1 101 ? -7.575 5.144 -3.617 1.00 93.88 101 SER A N 1
ATOM 784 C CA . SER A 1 101 ? -8.995 5.446 -3.409 1.00 93.88 101 SER A CA 1
ATOM 785 C C . SER A 1 101 ? -9.632 4.544 -2.348 1.00 93.88 101 SER A C 1
ATOM 787 O O . SER A 1 101 ? -10.409 5.017 -1.514 1.00 93.88 101 SER A O 1
ATOM 789 N N . ALA A 1 102 ? -9.314 3.247 -2.351 1.00 92.25 102 ALA A N 1
ATOM 790 C CA . ALA A 1 102 ? -9.835 2.299 -1.369 1.00 92.25 102 ALA A CA 1
ATOM 791 C C . ALA A 1 102 ? -9.366 2.635 0.056 1.00 92.25 102 ALA A C 1
ATOM 793 O O . ALA A 1 102 ? -10.185 2.671 0.977 1.00 92.25 102 ALA A O 1
ATOM 794 N N . VAL A 1 103 ? -8.082 2.959 0.229 1.00 89.62 103 VAL A N 1
ATOM 795 C CA . VAL A 1 103 ? -7.517 3.372 1.521 1.00 89.62 103 VAL A CA 1
ATOM 796 C C . VAL A 1 103 ? -8.134 4.691 1.990 1.00 89.62 103 VAL A C 1
ATOM 798 O O . VAL A 1 103 ? -8.596 4.768 3.128 1.00 89.62 103 VAL A O 1
ATOM 801 N N . GLN A 1 104 ? -8.239 5.701 1.117 1.00 89.62 104 GLN A N 1
ATOM 802 C CA . GLN A 1 104 ? -8.868 6.986 1.457 1.00 89.62 104 GLN A CA 1
ATOM 803 C C . GLN A 1 104 ? -10.311 6.824 1.944 1.00 89.62 104 GLN A C 1
ATOM 805 O O . GLN A 1 104 ? -10.708 7.483 2.904 1.00 89.62 104 GLN A O 1
ATOM 810 N N . LYS A 1 105 ? -11.094 5.928 1.329 1.00 90.12 105 LYS A N 1
ATOM 811 C CA . LYS A 1 105 ? -12.465 5.639 1.778 1.00 90.12 105 LYS A CA 1
ATOM 812 C C . LYS A 1 105 ? -12.482 5.105 3.207 1.00 90.12 105 LYS A C 1
ATOM 814 O O . LYS A 1 105 ? -13.267 5.604 4.010 1.00 90.12 105 LYS A O 1
ATOM 819 N N . ILE A 1 106 ? -11.598 4.162 3.544 1.00 86.94 106 ILE A N 1
ATOM 820 C CA . ILE A 1 106 ? -11.523 3.624 4.909 1.00 86.94 106 ILE A CA 1
ATOM 821 C C . ILE A 1 106 ? -11.101 4.719 5.895 1.00 86.94 106 ILE A C 1
ATOM 823 O O . ILE A 1 106 ? -11.789 4.923 6.895 1.00 86.94 106 ILE A O 1
ATOM 827 N N . VAL A 1 107 ? -10.050 5.483 5.573 1.00 84.88 107 VAL A N 1
ATOM 828 C CA . VAL A 1 107 ? -9.561 6.607 6.395 1.00 84.88 107 VAL A CA 1
ATOM 829 C C . VAL A 1 107 ? -10.660 7.651 6.635 1.00 84.88 107 VAL A C 1
ATOM 831 O O . VAL A 1 107 ? -10.832 8.131 7.751 1.00 84.88 107 VAL A O 1
ATOM 834 N N . SER A 1 108 ? -11.459 7.974 5.615 1.00 88.19 108 SER A N 1
ATOM 835 C CA . SER A 1 108 ? -12.563 8.940 5.733 1.00 88.19 108 SER A CA 1
ATOM 836 C C . SER A 1 108 ? -13.729 8.458 6.606 1.00 88.19 108 SER A C 1
ATOM 838 O O . SER A 1 108 ? -14.578 9.256 6.992 1.00 88.19 108 SER A O 1
ATOM 840 N N . SER A 1 109 ? -13.770 7.159 6.913 1.00 88.31 109 SER A N 1
ATOM 841 C CA . SER A 1 109 ? -14.820 6.507 7.700 1.00 88.31 109 SER A CA 1
ATOM 842 C C . SER A 1 109 ? -14.365 6.087 9.104 1.00 88.31 109 SER A C 1
ATOM 844 O O . SER A 1 109 ? -15.079 5.329 9.762 1.00 88.31 109 SER A O 1
ATOM 846 N N . LEU A 1 110 ? -13.184 6.541 9.550 1.00 87.62 110 LEU A N 1
ATOM 847 C CA . LEU A 1 110 ? -12.626 6.194 10.860 1.00 87.62 110 LEU A CA 1
ATOM 848 C C . LEU A 1 110 ? -13.557 6.609 12.011 1.00 87.62 110 LEU A C 1
ATOM 850 O O . LEU A 1 110 ? -14.166 7.677 11.987 1.00 87.62 110 LEU A O 1
ATOM 854 N N . ASP A 1 111 ? -13.672 5.729 13.006 1.00 84.12 111 ASP A N 1
ATOM 855 C CA . ASP A 1 111 ? -14.556 5.879 14.169 1.00 84.12 111 ASP A CA 1
ATOM 856 C C . ASP A 1 111 ? -13.966 5.082 15.341 1.00 84.12 111 ASP A C 1
ATOM 858 O O . ASP A 1 111 ? -13.802 3.862 15.239 1.00 84.12 111 ASP A O 1
ATOM 862 N N . HIS A 1 112 ? -13.692 5.741 16.474 1.00 82.31 112 HIS A N 1
ATOM 863 C CA . HIS A 1 112 ? -13.224 5.109 17.718 1.00 82.31 112 HIS A CA 1
ATOM 864 C C . HIS A 1 112 ? -14.004 3.857 18.152 1.00 82.31 112 HIS A C 1
ATOM 866 O O . HIS A 1 112 ? -13.440 2.978 18.811 1.00 82.31 112 HIS A O 1
ATOM 872 N N . ARG A 1 113 ? -15.290 3.729 17.802 1.00 84.69 113 ARG A N 1
ATOM 873 C CA . ARG A 1 113 ? -16.109 2.548 18.139 1.00 84.69 113 ARG A CA 1
ATOM 874 C C . ARG A 1 113 ? -15.881 1.357 17.212 1.00 84.69 113 ARG A C 1
ATOM 876 O O . ARG A 1 113 ? -16.307 0.250 17.539 1.00 84.69 113 ARG A O 1
ATOM 883 N N . GLN A 1 114 ? -15.239 1.588 16.072 1.00 88.69 114 GLN A N 1
ATOM 884 C CA . GLN A 1 114 ? -15.048 0.637 14.978 1.00 88.69 114 GLN A CA 1
ATOM 885 C C . GLN A 1 114 ? -13.564 0.380 14.673 1.00 88.69 114 GLN A C 1
ATOM 887 O O . GLN A 1 114 ? -13.246 -0.265 13.681 1.00 88.69 114 GLN A O 1
ATOM 892 N N . VAL A 1 115 ? -12.635 0.807 15.537 1.00 92.12 115 VAL A N 1
ATOM 893 C CA . VAL A 1 115 ? -11.186 0.627 15.314 1.00 92.12 115 VAL A CA 1
ATOM 894 C C . VAL A 1 115 ? -10.817 -0.836 15.044 1.00 92.12 115 VAL A C 1
ATOM 896 O O . VAL A 1 115 ? -9.995 -1.119 14.178 1.00 92.12 115 VAL A O 1
ATOM 899 N N . VAL A 1 116 ? -11.454 -1.791 15.731 1.00 94.38 116 VAL A N 1
ATOM 900 C CA . VAL A 1 116 ? -11.220 -3.229 15.507 1.00 94.38 116 VAL A CA 1
ATOM 901 C C . VAL A 1 116 ? -11.590 -3.663 14.083 1.00 94.38 116 VAL A C 1
ATOM 903 O O . VAL A 1 116 ? -10.800 -4.350 13.437 1.00 94.38 116 VAL A O 1
ATOM 906 N N . SER A 1 117 ? -12.774 -3.292 13.584 1.00 93.44 117 SER A N 1
ATOM 907 C CA . SER A 1 117 ? -13.199 -3.635 12.219 1.00 93.44 117 SER A CA 1
ATOM 908 C C . SER A 1 117 ? -12.363 -2.892 11.179 1.00 93.44 117 SER A C 1
ATOM 910 O O . SER A 1 117 ? -11.908 -3.507 10.222 1.00 93.44 117 SER A O 1
ATOM 912 N N . GLN A 1 118 ? -12.048 -1.622 11.423 1.00 93.31 118 GLN A N 1
ATOM 913 C CA . GLN A 1 118 ? -11.219 -0.804 10.537 1.00 93.31 118 GLN A CA 1
ATOM 914 C C . GLN A 1 118 ? -9.798 -1.359 10.388 1.00 93.31 118 GLN A C 1
ATOM 916 O O . GLN A 1 118 ? -9.297 -1.445 9.270 1.00 93.31 118 GLN A O 1
ATOM 921 N N . ILE A 1 119 ? -9.169 -1.813 11.481 1.00 94.62 119 ILE A N 1
ATOM 922 C CA . ILE A 1 119 ? -7.867 -2.497 11.430 1.00 94.62 119 ILE A CA 1
ATOM 923 C C . ILE A 1 119 ? -7.945 -3.751 10.556 1.00 94.62 119 ILE A C 1
ATOM 925 O O . ILE A 1 119 ? -7.051 -3.973 9.746 1.00 94.62 119 ILE A O 1
ATOM 929 N N . ARG A 1 120 ? -9.002 -4.564 10.689 1.00 95.06 120 ARG A N 1
ATOM 930 C CA . ARG A 1 120 ? -9.171 -5.783 9.877 1.00 95.06 120 ARG A CA 1
ATOM 931 C C . ARG A 1 120 ? -9.352 -5.467 8.400 1.00 95.06 120 ARG A C 1
ATOM 933 O O . ARG A 1 120 ? -8.735 -6.124 7.566 1.00 95.06 120 ARG A O 1
ATOM 940 N N . ASP A 1 121 ? -10.189 -4.484 8.087 1.00 93.81 121 ASP A N 1
ATOM 941 C CA . ASP A 1 121 ? -10.479 -4.099 6.709 1.00 93.81 121 ASP A CA 1
ATOM 942 C C . ASP A 1 121 ? -9.222 -3.553 6.024 1.00 93.81 121 ASP A C 1
ATOM 944 O O . ASP A 1 121 ? -8.898 -3.970 4.910 1.00 93.81 121 ASP A O 1
ATOM 948 N N . LEU A 1 122 ? -8.463 -2.699 6.721 1.00 93.38 122 LEU A N 1
ATOM 949 C CA . LEU A 1 122 ? -7.178 -2.178 6.252 1.00 93.38 122 LEU A CA 1
ATOM 950 C C . LEU A 1 122 ? -6.127 -3.277 6.106 1.00 93.38 122 LEU A C 1
ATOM 952 O O . LEU A 1 122 ? -5.478 -3.354 5.067 1.00 93.38 122 LEU A O 1
ATOM 956 N N . ASP A 1 123 ? -5.971 -4.145 7.107 1.00 94.31 123 ASP A N 1
ATOM 957 C CA . ASP A 1 123 ? -4.997 -5.239 7.068 1.00 94.31 123 ASP A CA 1
ATOM 958 C C . ASP A 1 123 ? -5.265 -6.175 5.890 1.00 94.31 123 ASP A C 1
ATOM 960 O O . ASP A 1 123 ? -4.367 -6.485 5.108 1.00 94.31 123 ASP A O 1
ATOM 964 N N . ALA A 1 124 ? -6.523 -6.581 5.721 1.00 94.56 124 ALA A N 1
ATOM 965 C CA . ALA A 1 124 ? -6.923 -7.485 4.660 1.00 94.56 124 ALA A CA 1
ATOM 966 C C . ALA A 1 124 ? -6.799 -6.835 3.274 1.00 94.56 124 ALA A C 1
ATOM 968 O O . ALA A 1 124 ? -6.429 -7.515 2.314 1.00 94.56 124 ALA A O 1
ATOM 969 N N . LEU A 1 125 ? -7.107 -5.540 3.152 1.00 94.50 125 LEU A N 1
ATOM 970 C CA . LEU A 1 125 ? -6.928 -4.782 1.917 1.00 94.50 125 LEU A CA 1
ATOM 971 C C . LEU A 1 125 ? -5.443 -4.687 1.544 1.00 94.50 125 LEU A C 1
ATOM 973 O O . LEU A 1 125 ? -5.067 -5.129 0.460 1.00 94.50 125 LEU A O 1
ATOM 977 N N . LEU A 1 126 ? -4.612 -4.168 2.450 1.00 93.75 126 LEU A N 1
ATOM 978 C CA . LEU A 1 126 ? -3.196 -3.906 2.195 1.00 93.75 126 LEU A CA 1
ATOM 979 C C . LEU A 1 126 ? -2.400 -5.198 2.002 1.00 93.75 126 LEU A C 1
ATOM 981 O O . LEU A 1 126 ? -1.612 -5.285 1.068 1.00 93.75 126 LEU A O 1
ATOM 985 N N . ALA A 1 127 ? -2.625 -6.229 2.822 1.00 93.50 127 ALA A N 1
ATOM 986 C CA . ALA A 1 127 ? -1.892 -7.489 2.698 1.00 93.50 127 ALA A CA 1
ATOM 987 C C . ALA A 1 127 ? -2.174 -8.201 1.365 1.00 93.50 127 ALA A C 1
ATOM 989 O O . ALA A 1 127 ? -1.254 -8.743 0.745 1.00 93.50 127 ALA A O 1
ATOM 990 N N . ARG A 1 128 ? -3.436 -8.191 0.906 1.00 94.38 128 ARG A N 1
ATOM 991 C CA . ARG A 1 128 ? -3.791 -8.747 -0.407 1.00 94.38 128 ARG A CA 1
ATOM 992 C C . ARG A 1 128 ? -3.217 -7.912 -1.539 1.00 94.38 128 ARG A C 1
ATOM 994 O O . ARG A 1 128 ? -2.656 -8.486 -2.466 1.00 94.38 128 ARG A O 1
ATOM 1001 N N . TRP A 1 129 ? -3.372 -6.591 -1.462 1.00 95.50 129 TRP A N 1
ATOM 1002 C CA . TRP A 1 129 ? -2.903 -5.689 -2.504 1.00 95.50 129 TRP A CA 1
ATOM 1003 C C . TRP A 1 129 ? -1.384 -5.783 -2.671 1.00 95.50 129 TRP A C 1
ATOM 1005 O O . TRP A 1 129 ? -0.955 -6.160 -3.750 1.00 95.50 129 TRP A O 1
ATOM 1015 N N . VAL A 1 130 ? -0.592 -5.614 -1.601 1.00 94.50 130 VAL A N 1
ATOM 1016 C CA . VAL A 1 130 ? 0.884 -5.706 -1.652 1.00 94.50 130 VAL A CA 1
ATOM 1017 C C . VAL A 1 130 ? 1.339 -7.010 -2.308 1.00 94.50 130 VAL A C 1
ATOM 1019 O O . VAL A 1 130 ? 2.213 -7.011 -3.162 1.00 94.50 130 VAL A O 1
ATOM 1022 N N . THR A 1 131 ? 0.730 -8.139 -1.941 1.00 93.56 131 THR A N 1
ATOM 1023 C CA . THR A 1 131 ? 1.123 -9.440 -2.505 1.00 93.56 131 THR A CA 1
ATOM 1024 C C 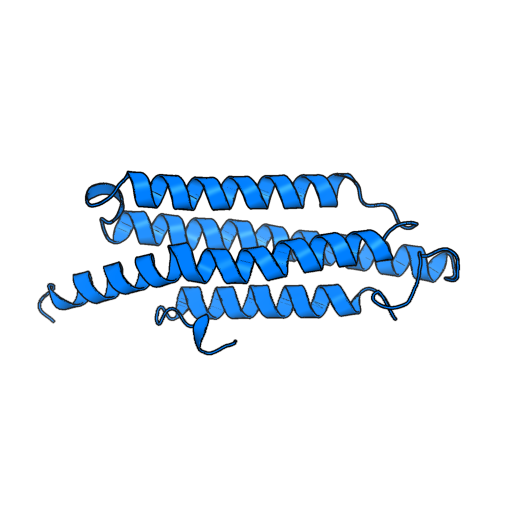. THR A 1 131 ? 0.830 -9.527 -4.004 1.00 93.56 131 THR A C 1
ATOM 1026 O O . THR A 1 131 ? 1.667 -9.992 -4.774 1.00 93.56 131 THR A O 1
ATOM 1029 N N . ASN A 1 132 ? -0.366 -9.104 -4.419 1.00 94.94 132 ASN A N 1
ATOM 1030 C CA . ASN A 1 132 ? -0.799 -9.217 -5.810 1.00 94.94 132 ASN A CA 1
ATOM 1031 C C . ASN A 1 132 ? -0.099 -8.198 -6.711 1.00 94.94 132 ASN A C 1
ATOM 1033 O O . ASN A 1 132 ? 0.299 -8.551 -7.817 1.00 94.94 132 ASN A O 1
ATOM 1037 N N . HIS A 1 133 ? 0.048 -6.968 -6.225 1.00 96.75 133 HIS A N 1
ATOM 1038 C CA . HIS A 1 133 ? 0.645 -5.854 -6.940 1.00 96.75 133 HIS A CA 1
ATOM 1039 C C . HIS A 1 133 ? 2.104 -6.147 -7.285 1.00 96.75 133 HIS A C 1
ATOM 1041 O O . HIS A 1 133 ? 2.439 -6.234 -8.463 1.00 96.75 133 HIS A O 1
ATOM 1047 N N . ILE A 1 134 ? 2.909 -6.507 -6.279 1.00 96.12 134 ILE A N 1
ATOM 1048 C CA . ILE A 1 134 ? 4.313 -6.896 -6.470 1.00 96.12 134 ILE A CA 1
ATOM 1049 C C . ILE A 1 134 ? 4.445 -8.034 -7.481 1.00 96.12 134 ILE A C 1
ATOM 1051 O O . ILE A 1 134 ? 5.312 -8.019 -8.360 1.00 96.12 134 ILE A O 1
ATOM 1055 N N . ALA A 1 135 ? 3.580 -9.043 -7.364 1.00 94.06 135 ALA A N 1
ATOM 1056 C CA . ALA A 1 135 ? 3.631 -10.207 -8.233 1.00 94.06 135 ALA A CA 1
ATOM 1057 C C . ALA A 1 135 ? 3.286 -9.879 -9.696 1.00 94.06 135 ALA A C 1
ATOM 1059 O O . ALA A 1 135 ? 3.870 -10.471 -10.609 1.00 94.06 135 ALA A O 1
ATOM 1060 N N . LEU A 1 136 ? 2.323 -8.980 -9.911 1.00 94.62 136 LEU A N 1
ATOM 1061 C CA . LEU A 1 136 ? 1.780 -8.654 -11.227 1.00 94.62 136 LEU A CA 1
ATOM 1062 C C . LEU A 1 136 ? 2.570 -7.546 -11.933 1.00 94.62 136 LEU A C 1
ATOM 1064 O O . LEU A 1 136 ? 2.784 -7.638 -13.142 1.00 94.62 136 LEU A O 1
ATOM 1068 N N . HIS A 1 137 ? 3.018 -6.538 -11.189 1.00 96.81 137 HIS A N 1
ATOM 1069 C CA . HIS A 1 137 ? 3.577 -5.303 -11.723 1.00 96.81 137 HIS A CA 1
ATOM 1070 C C . HIS A 1 137 ? 5.079 -5.173 -11.419 1.00 96.81 137 HIS A C 1
ATOM 1072 O O . HIS A 1 137 ? 5.893 -5.161 -12.349 1.00 96.81 137 HIS A O 1
ATOM 1078 N N . ASP A 1 138 ? 5.486 -5.184 -10.151 1.00 96.69 138 ASP A N 1
ATOM 1079 C CA . ASP A 1 138 ? 6.835 -4.730 -9.752 1.00 96.69 138 ASP A CA 1
ATOM 1080 C C . ASP A 1 138 ? 7.928 -5.732 -10.131 1.00 96.69 138 ASP A C 1
ATOM 1082 O O . ASP A 1 138 ? 9.037 -5.362 -10.542 1.00 96.69 138 ASP A O 1
ATOM 1086 N N . LEU A 1 139 ? 7.612 -7.033 -10.077 1.00 94.94 139 LEU A N 1
ATOM 1087 C CA . LEU A 1 139 ? 8.501 -8.079 -10.588 1.00 94.94 139 LEU A CA 1
ATOM 1088 C C . LEU A 1 139 ? 8.740 -7.940 -12.091 1.00 94.94 139 LEU A C 1
ATOM 1090 O O . LEU A 1 139 ? 9.837 -8.223 -12.576 1.00 94.94 139 LEU A O 1
ATOM 1094 N N . MET A 1 140 ? 7.721 -7.545 -12.850 1.00 93.75 140 MET A N 1
ATOM 1095 C CA . MET A 1 140 ? 7.847 -7.355 -14.289 1.00 93.75 140 MET A CA 1
ATOM 1096 C C . MET A 1 140 ? 8.640 -6.080 -14.596 1.00 93.75 140 MET A C 1
ATOM 1098 O O . MET A 1 140 ? 9.546 -6.141 -15.430 1.00 93.75 140 MET A O 1
ATOM 1102 N N . LEU A 1 141 ? 8.380 -4.981 -13.881 1.00 94.31 141 LEU A N 1
ATOM 1103 C CA . LEU A 1 141 ? 9.172 -3.753 -13.971 1.00 94.31 141 LEU A CA 1
ATOM 1104 C C . LEU A 1 141 ? 10.658 -4.035 -13.704 1.00 94.31 141 LEU A C 1
ATOM 1106 O O . LEU A 1 141 ? 11.520 -3.702 -14.515 1.00 94.31 141 LEU A O 1
ATOM 1110 N N . SER A 1 142 ? 10.967 -4.758 -12.629 1.00 92.56 142 SER A N 1
ATOM 1111 C CA . SER A 1 142 ? 12.354 -5.090 -12.277 1.00 92.56 142 SER A CA 1
ATOM 1112 C C . SER A 1 142 ? 13.040 -5.992 -13.305 1.00 92.56 142 SER A C 1
ATOM 1114 O O . SER A 1 142 ? 14.220 -5.811 -13.610 1.00 92.56 142 SER A O 1
ATOM 1116 N N . ARG A 1 143 ? 12.305 -6.934 -13.912 1.00 91.06 143 ARG A N 1
ATOM 1117 C CA . ARG A 1 143 ? 12.820 -7.749 -15.028 1.00 91.06 143 ARG A CA 1
ATOM 1118 C C . ARG A 1 143 ? 13.111 -6.912 -16.270 1.00 91.06 143 ARG A C 1
ATOM 1120 O O . ARG A 1 143 ? 14.075 -7.213 -16.974 1.00 91.06 143 ARG A O 1
ATOM 1127 N N . TRP A 1 144 ? 12.289 -5.903 -16.553 1.00 91.19 144 TRP A N 1
ATOM 1128 C CA . TRP A 1 144 ? 12.518 -4.985 -17.666 1.00 91.19 144 TRP A CA 1
ATOM 1129 C C . TRP A 1 144 ? 13.813 -4.191 -17.471 1.00 91.19 144 TRP A C 1
ATOM 1131 O O . TRP A 1 144 ? 14.674 -4.216 -18.348 1.00 91.19 144 TRP A O 1
ATOM 1141 N N . ILE A 1 145 ? 14.003 -3.600 -16.289 1.00 90.19 145 ILE A N 1
ATOM 1142 C CA . ILE A 1 145 ? 15.211 -2.832 -15.944 1.00 90.19 145 ILE A CA 1
ATOM 1143 C C . ILE A 1 145 ? 16.463 -3.708 -16.051 1.00 90.19 145 ILE A C 1
ATOM 1145 O O . ILE A 1 145 ? 17.421 -3.356 -16.733 1.00 90.19 145 ILE A O 1
ATOM 1149 N N . ALA A 1 146 ? 16.435 -4.907 -15.457 1.00 87.81 146 ALA A N 1
ATOM 1150 C CA . ALA A 1 146 ? 17.567 -5.833 -15.510 1.00 87.81 146 ALA A CA 1
ATOM 1151 C C . ALA A 1 146 ? 17.927 -6.252 -16.948 1.00 87.81 146 ALA A C 1
ATOM 1153 O O . ALA A 1 146 ? 19.090 -6.534 -17.254 1.00 87.81 146 ALA A O 1
ATOM 1154 N N . ARG A 1 147 ? 16.931 -6.306 -17.842 1.00 84.38 147 ARG A N 1
ATOM 1155 C CA . ARG A 1 147 ? 17.144 -6.543 -19.268 1.00 84.38 147 ARG A CA 1
ATOM 1156 C C . ARG A 1 147 ? 17.795 -5.328 -19.928 1.00 84.38 147 ARG A C 1
ATOM 1158 O O . ARG A 1 147 ? 18.748 -5.524 -20.674 1.00 84.38 147 ARG A O 1
ATOM 1165 N N . GLU A 1 148 ? 17.315 -4.116 -19.686 1.00 73.75 148 GLU A N 1
ATOM 1166 C CA . GLU A 1 148 ? 17.877 -2.893 -20.273 1.00 73.75 148 GLU A CA 1
ATOM 1167 C C . GLU A 1 148 ? 19.344 -2.672 -19.868 1.00 73.75 148 GLU A C 1
ATOM 1169 O O . GLU A 1 148 ? 20.197 -2.483 -20.738 1.00 73.75 148 GLU A O 1
ATOM 1174 N N . ASP A 1 149 ? 19.666 -2.854 -18.583 1.00 70.81 149 ASP A N 1
ATOM 1175 C CA . ASP A 1 149 ? 21.035 -2.775 -18.052 1.00 70.81 149 ASP A CA 1
ATOM 1176 C C . ASP A 1 149 ? 21.999 -3.750 -18.745 1.00 70.81 149 ASP A C 1
ATOM 1178 O O . ASP A 1 149 ? 23.196 -3.488 -18.862 1.00 70.81 149 ASP A O 1
ATOM 1182 N N . SER A 1 150 ? 21.494 -4.888 -19.234 1.00 69.44 150 SER A N 1
ATOM 1183 C CA . SER A 1 150 ? 22.312 -5.870 -19.953 1.00 69.44 150 SER A CA 1
ATOM 1184 C C . SER A 1 150 ? 22.700 -5.435 -21.373 1.00 69.44 150 SER A C 1
ATOM 1186 O O . SER A 1 150 ? 23.660 -5.973 -21.930 1.00 69.44 150 SER A O 1
ATOM 1188 N N . PHE A 1 151 ? 21.985 -4.466 -21.955 1.00 62.41 151 PHE A N 1
ATOM 1189 C CA . PHE A 1 151 ? 22.239 -3.943 -23.300 1.00 62.41 151 PHE A CA 1
ATOM 1190 C C . PHE A 1 151 ? 23.112 -2.681 -23.318 1.00 62.41 151 PHE A C 1
ATOM 1192 O O . PHE A 1 151 ? 23.596 -2.302 -24.388 1.00 62.41 151 PHE A O 1
ATOM 1199 N N . LEU A 1 152 ? 23.357 -2.053 -22.165 1.00 58.12 152 LEU A N 1
ATOM 1200 C CA . LEU A 1 152 ? 24.264 -0.912 -22.045 1.00 58.12 152 LEU A CA 1
ATOM 1201 C C . LEU A 1 152 ? 25.713 -1.395 -21.818 1.00 58.12 152 LEU A C 1
ATOM 1203 O O . LEU A 1 152 ? 25.959 -2.213 -20.928 1.00 58.12 152 LEU A O 1
ATOM 1207 N N . PRO A 1 153 ? 26.703 -0.931 -22.608 1.00 48.72 153 PRO A N 1
ATOM 1208 C CA . PRO A 1 153 ? 28.103 -1.267 -22.360 1.00 48.72 153 PRO A CA 1
ATOM 1209 C C . PRO A 1 153 ? 28.569 -0.653 -21.029 1.00 48.72 153 PRO A C 1
ATOM 1211 O O . PRO A 1 153 ? 28.357 0.535 -20.792 1.00 48.72 153 PRO A O 1
ATOM 1214 N N . LYS A 1 154 ? 29.188 -1.482 -20.176 1.00 49.62 154 LYS A N 1
ATOM 1215 C CA . LYS A 1 154 ? 29.784 -1.082 -18.887 1.00 49.62 154 LYS A CA 1
ATOM 1216 C C . LYS A 1 154 ? 30.999 -0.176 -19.044 1.00 49.62 154 LYS A C 1
ATOM 1218 O O . LYS A 1 154 ? 31.804 -0.441 -19.966 1.00 49.62 154 LYS A O 1
#